Protein AF-A0AAC9UMF0-F1 (afdb_monomer_lite)

Sequence (83 aa):
MVIRKAYKFRLKTTPDINAKMAQYAGNCRFLWNKALAINLFKLQNKQKICYYQELDFFSKLWKKSEEYGFLTLSPAQTIQQTG

pLDDT: mean 91.2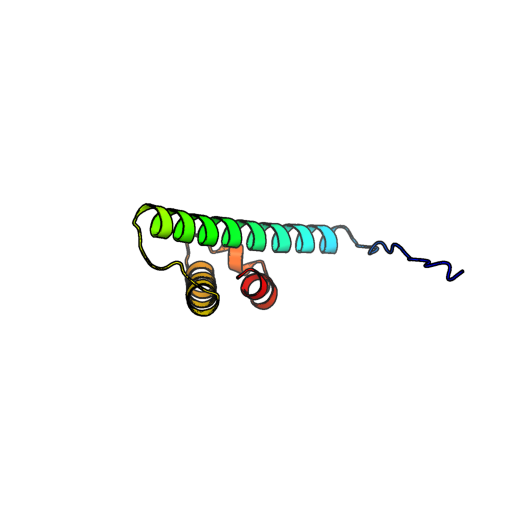4, std 7.36, range [55.22, 98.25]

Organism: NCBI:txid28109

Structure (mmCIF, N/CA/C/O backbone):
data_AF-A0AAC9UMF0-F1
#
_entry.id   AF-A0AAC9UMF0-F1
#
loop_
_atom_site.group_PDB
_atom_site.id
_atom_site.type_symbol
_atom_site.label_atom_id
_atom_site.label_alt_id
_atom_site.label_comp_id
_atom_site.label_asym_id
_atom_site.label_entity_id
_atom_site.label_seq_id
_atom_site.pdbx_PDB_ins_code
_atom_site.Cartn_x
_atom_site.Cartn_y
_atom_site.Cartn_z
_atom_site.occupancy
_atom_site.B_iso_or_equiv
_atom_site.auth_seq_id
_atom_site.auth_comp_id
_atom_site.auth_asym_id
_atom_site.auth_atom_id
_atom_site.pdbx_PDB_model_num
ATOM 1 N N . MET A 1 1 ? -25.692 -21.889 -28.847 1.00 71.06 1 MET A N 1
ATOM 2 C CA . MET A 1 1 ? -24.581 -22.086 -27.887 1.00 71.06 1 MET A CA 1
ATOM 3 C C . MET A 1 1 ? -23.583 -20.947 -28.063 1.00 71.06 1 MET A C 1
ATOM 5 O O . MET A 1 1 ? -23.000 -20.838 -29.131 1.00 71.06 1 MET A O 1
ATOM 9 N N . VAL A 1 2 ? -23.441 -20.053 -27.080 1.00 79.31 2 VAL A N 1
ATOM 10 C CA . VAL A 1 2 ? -22.511 -18.910 -27.168 1.00 79.31 2 VAL A CA 1
ATOM 11 C C . VAL A 1 2 ? -21.150 -19.342 -26.629 1.00 79.31 2 VAL A C 1
ATOM 13 O O . VAL A 1 2 ? -21.021 -19.631 -25.442 1.00 79.31 2 VAL A O 1
ATOM 16 N N . ILE A 1 3 ? -20.132 -19.390 -27.488 1.00 80.12 3 ILE A N 1
ATOM 17 C CA . ILE A 1 3 ? -18.755 -19.665 -27.064 1.00 80.12 3 ILE A CA 1
ATOM 18 C C . ILE A 1 3 ? -18.171 -18.368 -26.496 1.00 80.12 3 ILE A C 1
ATOM 20 O O . ILE A 1 3 ? -17.878 -17.434 -27.243 1.00 80.12 3 ILE A O 1
ATOM 24 N N . ARG A 1 4 ? -17.992 -18.300 -25.173 1.00 84.69 4 ARG A N 1
ATOM 25 C CA . ARG A 1 4 ? -17.294 -17.181 -24.525 1.00 84.69 4 ARG A CA 1
ATOM 26 C C . ARG A 1 4 ? -15.789 -17.368 -24.692 1.00 84.69 4 ARG A C 1
ATOM 28 O O . ARG A 1 4 ? -15.219 -18.312 -24.154 1.00 84.69 4 ARG A O 1
ATOM 35 N N . LYS A 1 5 ? -15.153 -16.468 -25.441 1.00 87.38 5 LYS A N 1
ATOM 36 C CA . LYS A 1 5 ? -13.692 -16.398 -25.581 1.00 87.38 5 LYS A CA 1
ATOM 37 C C . LYS A 1 5 ? -13.157 -15.262 -24.713 1.00 87.38 5 LYS A C 1
ATOM 39 O O . LYS A 1 5 ? -13.777 -14.205 -24.638 1.00 87.38 5 LYS A O 1
ATOM 44 N N . ALA A 1 6 ? -12.008 -15.480 -24.083 1.00 89.69 6 ALA A N 1
ATOM 45 C CA . ALA A 1 6 ? -11.278 -14.463 -23.335 1.00 89.69 6 ALA A CA 1
ATOM 46 C C . ALA A 1 6 ? -9.830 -14.406 -23.826 1.00 89.69 6 ALA A C 1
ATOM 48 O O . ALA A 1 6 ? -9.272 -15.414 -24.262 1.00 89.69 6 ALA A O 1
ATOM 49 N N . TYR A 1 7 ? -9.225 -13.225 -23.732 1.00 89.50 7 TYR A N 1
ATOM 50 C CA . TYR A 1 7 ? -7.833 -12.993 -24.097 1.00 89.50 7 TYR A CA 1
ATOM 51 C C . TYR A 1 7 ? -7.022 -12.684 -22.840 1.00 89.50 7 TYR A C 1
ATOM 53 O O . TYR A 1 7 ? -7.456 -11.908 -21.989 1.00 89.50 7 TYR A O 1
ATOM 61 N N . LYS A 1 8 ? -5.835 -13.287 -22.725 1.00 92.44 8 LYS A N 1
ATOM 62 C CA . LYS A 1 8 ? -4.876 -12.998 -21.655 1.00 92.44 8 LYS A CA 1
ATOM 63 C C . LYS A 1 8 ? -3.727 -12.183 -22.231 1.00 92.44 8 LYS A C 1
ATOM 65 O O . LYS A 1 8 ? -2.968 -12.682 -23.056 1.00 92.44 8 LYS A O 1
ATOM 70 N N . PHE A 1 9 ? -3.583 -10.951 -21.761 1.00 91.81 9 PHE A N 1
ATOM 71 C CA . PHE A 1 9 ? -2.490 -10.068 -22.153 1.00 91.81 9 PHE A CA 1
ATOM 72 C C . PHE A 1 9 ? -1.428 -10.009 -21.055 1.00 91.81 9 PHE A C 1
ATOM 74 O O . PHE A 1 9 ? -1.729 -10.127 -19.867 1.00 91.81 9 PHE A O 1
ATOM 81 N N . ARG A 1 10 ? -0.170 -9.826 -21.461 1.00 91.50 10 ARG A N 1
ATOM 82 C CA . ARG A 1 10 ? 0.952 -9.534 -20.565 1.00 91.50 10 ARG A CA 1
ATOM 83 C C . ARG A 1 10 ? 1.548 -8.195 -20.974 1.00 91.50 10 ARG A C 1
ATOM 85 O O . ARG A 1 10 ? 1.833 -7.989 -22.151 1.00 91.50 10 ARG A O 1
ATOM 92 N N . LEU A 1 11 ? 1.776 -7.322 -19.999 1.00 91.12 11 LEU A N 1
ATOM 93 C CA . LEU A 1 11 ? 2.533 -6.094 -20.217 1.00 91.12 11 LEU A CA 1
ATOM 94 C C . LEU A 1 11 ? 3.987 -6.448 -20.550 1.00 91.12 11 LEU A C 1
ATOM 96 O O . LEU A 1 11 ? 4.625 -7.209 -19.822 1.00 91.12 11 LEU A O 1
ATOM 100 N N . LYS A 1 12 ? 4.511 -5.904 -21.651 1.00 94.12 12 LYS A N 1
ATOM 101 C CA . LYS A 1 12 ? 5.951 -5.924 -21.927 1.00 94.12 12 LYS A CA 1
ATOM 102 C C . LYS A 1 12 ? 6.580 -4.726 -21.228 1.00 94.12 12 LYS A C 1
ATOM 104 O O . LYS A 1 12 ? 6.249 -3.588 -21.543 1.00 94.12 12 LYS A O 1
ATOM 109 N N . THR A 1 13 ? 7.459 -4.996 -20.276 1.00 94.69 13 THR A N 1
ATOM 110 C CA . THR A 1 13 ? 8.079 -3.991 -19.409 1.00 94.69 13 THR A CA 1
ATOM 111 C C . THR A 1 13 ? 9.600 -4.044 -19.526 1.00 94.69 13 THR A C 1
ATOM 113 O O . THR A 1 13 ? 10.176 -5.091 -19.825 1.00 94.69 13 THR A O 1
ATOM 116 N N . THR A 1 14 ? 10.258 -2.909 -19.288 1.00 97.62 14 THR A N 1
ATOM 117 C CA . THR A 1 14 ? 11.716 -2.834 -19.115 1.00 97.62 14 THR A CA 1
ATOM 118 C C . THR A 1 14 ? 12.091 -3.132 -17.655 1.00 97.62 14 THR A C 1
ATOM 120 O O . THR A 1 14 ? 11.216 -3.066 -16.781 1.00 97.62 14 THR A O 1
ATOM 123 N N . PRO A 1 15 ? 13.369 -3.432 -17.349 1.00 97.19 15 PRO A N 1
ATOM 124 C CA . PRO A 1 15 ? 13.831 -3.589 -15.968 1.00 97.19 15 PRO A CA 1
ATOM 125 C C . PRO A 1 15 ? 13.455 -2.405 -15.063 1.00 97.19 15 PRO A C 1
ATOM 127 O O . PRO A 1 15 ? 12.952 -2.622 -13.962 1.00 97.19 15 PRO A O 1
ATOM 130 N N . ASP A 1 16 ? 13.577 -1.167 -15.554 1.00 96.69 16 ASP A N 1
ATOM 131 C CA . ASP A 1 16 ? 13.218 0.042 -14.797 1.00 96.69 16 ASP A CA 1
ATOM 132 C C . ASP A 1 16 ? 11.725 0.114 -14.462 1.00 96.69 16 ASP A C 1
ATOM 134 O O . ASP A 1 16 ? 11.335 0.484 -13.352 1.00 96.69 16 ASP A O 1
ATOM 138 N N . ILE A 1 17 ? 10.865 -0.250 -15.419 1.00 95.25 17 ILE A N 1
ATOM 139 C CA . ILE A 1 17 ? 9.414 -0.278 -15.206 1.00 95.25 17 ILE A CA 1
ATOM 140 C C . ILE A 1 17 ? 9.057 -1.376 -14.202 1.00 95.25 17 ILE A C 1
ATOM 142 O O . ILE A 1 17 ? 8.239 -1.137 -13.316 1.00 95.25 17 ILE A O 1
ATOM 146 N N . ASN A 1 18 ? 9.691 -2.549 -14.290 1.00 95.75 18 ASN A N 1
ATOM 147 C CA . ASN A 1 18 ? 9.478 -3.633 -13.329 1.00 95.75 18 ASN A CA 1
ATOM 148 C C . ASN A 1 18 ? 9.877 -3.228 -11.909 1.00 95.75 18 ASN A C 1
ATOM 150 O O . ASN A 1 18 ? 9.114 -3.474 -10.977 1.00 95.75 18 ASN A O 1
ATOM 154 N N . ALA A 1 19 ? 11.023 -2.562 -11.746 1.00 95.38 19 ALA A N 1
ATOM 155 C CA . ALA A 1 19 ? 11.466 -2.058 -10.450 1.00 95.38 19 ALA A CA 1
ATOM 156 C C . ALA A 1 19 ? 10.461 -1.052 -9.863 1.00 95.38 19 ALA A C 1
ATOM 158 O O . ALA A 1 19 ? 10.062 -1.178 -8.705 1.00 95.38 19 ALA A O 1
ATOM 159 N N . LYS A 1 20 ? 9.968 -0.108 -10.678 1.00 94.56 20 LYS A N 1
ATOM 160 C CA . LYS A 1 20 ? 8.925 0.848 -10.261 1.00 94.56 20 LYS A CA 1
ATOM 161 C C . LYS A 1 20 ? 7.623 0.148 -9.876 1.00 94.56 20 LYS A C 1
ATOM 163 O O . LYS A 1 20 ? 7.074 0.430 -8.818 1.00 94.56 20 LYS A O 1
ATOM 168 N N . MET A 1 21 ? 7.146 -0.793 -10.691 1.00 93.56 21 MET A N 1
ATOM 169 C CA . MET A 1 21 ? 5.931 -1.560 -10.393 1.00 93.56 21 MET A CA 1
ATOM 170 C C . MET A 1 21 ? 6.061 -2.351 -9.087 1.00 93.56 21 MET A C 1
ATOM 172 O O . MET A 1 21 ? 5.133 -2.338 -8.278 1.00 93.56 21 MET A O 1
ATOM 176 N N . ALA A 1 22 ? 7.211 -2.988 -8.852 1.00 94.00 22 ALA A N 1
ATOM 177 C CA . ALA A 1 22 ? 7.490 -3.701 -7.610 1.00 94.00 22 ALA A CA 1
ATOM 178 C C . ALA A 1 22 ? 7.504 -2.752 -6.402 1.00 94.00 22 ALA A C 1
ATOM 180 O O . ALA A 1 22 ? 6.864 -3.048 -5.393 1.00 94.00 22 ALA A O 1
ATOM 181 N N . GLN A 1 23 ? 8.151 -1.586 -6.522 1.00 94.75 23 GLN A N 1
ATOM 182 C CA . GLN A 1 23 ? 8.145 -0.556 -5.479 1.00 94.75 23 GLN A CA 1
ATOM 183 C C . GLN A 1 23 ? 6.720 -0.088 -5.157 1.00 94.75 23 GLN A C 1
ATOM 185 O O . GLN A 1 23 ? 6.350 0.012 -3.987 1.00 94.75 23 GLN A O 1
ATOM 190 N N . TYR A 1 24 ? 5.906 0.176 -6.183 1.00 93.50 24 TYR A N 1
ATOM 191 C CA . TYR A 1 24 ? 4.535 0.655 -6.006 1.00 93.50 24 TYR A CA 1
ATOM 192 C C . TYR A 1 24 ? 3.674 -0.409 -5.327 1.00 93.50 24 TYR A C 1
ATOM 194 O O . TYR A 1 24 ? 3.005 -0.115 -4.336 1.00 93.50 24 TYR A O 1
ATOM 202 N N . ALA A 1 25 ? 3.741 -1.654 -5.802 1.00 93.00 25 ALA A N 1
ATOM 203 C CA . ALA A 1 25 ? 3.016 -2.773 -5.210 1.00 93.00 25 ALA A CA 1
ATOM 204 C C . ALA A 1 25 ? 3.446 -3.031 -3.757 1.00 93.00 25 ALA A C 1
ATOM 206 O O . ALA A 1 25 ? 2.591 -3.240 -2.896 1.00 93.00 25 ALA A O 1
ATOM 207 N N . GLY A 1 26 ? 4.749 -2.961 -3.470 1.00 94.75 26 GLY A N 1
ATOM 208 C CA . GLY A 1 26 ? 5.295 -3.103 -2.121 1.00 94.75 26 GLY A CA 1
ATOM 209 C C . GLY A 1 26 ? 4.778 -2.026 -1.167 1.00 94.75 26 GLY A C 1
ATOM 210 O O . GLY A 1 26 ? 4.275 -2.348 -0.091 1.00 94.75 26 GLY A O 1
ATOM 211 N N . ASN A 1 27 ? 4.809 -0.759 -1.588 1.00 94.62 27 ASN A N 1
ATOM 212 C CA . ASN A 1 27 ? 4.308 0.360 -0.787 1.00 94.62 27 ASN A CA 1
ATOM 213 C C . ASN A 1 27 ? 2.796 0.263 -0.533 1.00 94.62 27 ASN A C 1
ATOM 215 O O . ASN A 1 27 ? 2.349 0.492 0.593 1.00 94.62 27 ASN A O 1
ATOM 219 N N . CYS A 1 28 ? 2.011 -0.134 -1.541 1.00 92.44 28 CYS A N 1
ATOM 220 C CA . CYS A 1 28 ? 0.578 -0.385 -1.362 1.00 92.44 28 CYS A CA 1
ATOM 221 C C . CYS A 1 28 ? 0.355 -1.534 -0.367 1.00 92.44 28 CYS A C 1
ATOM 223 O O . CYS A 1 28 ? -0.387 -1.392 0.602 1.00 92.44 28 CYS A O 1
ATOM 225 N N . ARG A 1 29 ? 1.062 -2.660 -0.529 1.00 94.31 29 ARG A N 1
ATOM 226 C CA . ARG A 1 29 ? 0.938 -3.810 0.378 1.00 94.31 29 ARG A CA 1
ATOM 227 C C . ARG A 1 29 ? 1.287 -3.452 1.823 1.00 94.31 29 ARG A C 1
ATOM 229 O O . ARG A 1 29 ? 0.585 -3.886 2.736 1.00 94.31 29 ARG A O 1
ATOM 236 N N . PHE A 1 30 ? 2.335 -2.658 2.029 1.00 94.94 30 PHE A N 1
ATOM 237 C CA . PHE A 1 30 ? 2.729 -2.169 3.348 1.00 94.94 30 PHE A CA 1
ATOM 238 C C . PHE A 1 30 ? 1.605 -1.362 4.012 1.00 94.94 30 PHE A C 1
ATOM 240 O O . PHE A 1 30 ? 1.212 -1.660 5.142 1.00 94.94 30 PHE A O 1
ATOM 247 N N . LEU A 1 31 ? 1.042 -0.386 3.295 1.00 92.75 31 LEU A N 1
ATOM 248 C CA . LEU A 1 31 ? -0.039 0.454 3.810 1.00 92.75 31 LEU A CA 1
ATOM 249 C C . LEU A 1 31 ? -1.311 -0.335 4.101 1.00 92.75 31 LEU A C 1
ATOM 251 O O . LEU A 1 31 ? -1.924 -0.128 5.148 1.00 92.75 31 LEU A O 1
ATOM 255 N N . TRP A 1 32 ? -1.661 -1.283 3.230 1.00 92.62 32 TRP A N 1
ATOM 256 C CA . TRP A 1 32 ? -2.779 -2.189 3.473 1.00 92.62 32 TRP A CA 1
ATOM 257 C C . TRP A 1 32 ? -2.584 -2.985 4.765 1.00 92.62 32 TRP A C 1
ATO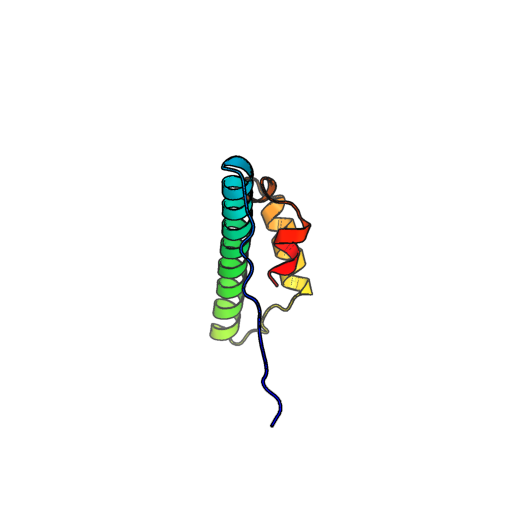M 259 O O . TRP A 1 32 ? -3.494 -3.063 5.584 1.00 92.62 32 TRP A O 1
ATOM 269 N N . ASN A 1 33 ? -1.389 -3.545 4.987 1.00 95.19 33 ASN A N 1
ATOM 270 C CA . ASN A 1 33 ? -1.100 -4.316 6.199 1.00 95.19 33 ASN A CA 1
ATOM 271 C C . ASN A 1 33 ? -1.221 -3.442 7.459 1.00 95.19 33 ASN A C 1
ATOM 273 O O . ASN A 1 33 ? -1.775 -3.885 8.464 1.00 95.19 33 ASN A O 1
ATOM 277 N N . LYS A 1 34 ? -0.754 -2.189 7.396 1.00 93.94 34 LYS A N 1
ATOM 278 C CA . LYS A 1 34 ? -0.917 -1.195 8.468 1.00 93.94 34 LYS A CA 1
ATOM 279 C C . LYS A 1 34 ? -2.390 -0.882 8.746 1.00 93.94 34 LYS A C 1
ATOM 281 O O . LYS A 1 34 ? -2.811 -0.910 9.901 1.00 93.94 34 LYS A O 1
ATOM 286 N N . ALA A 1 35 ? -3.173 -0.615 7.704 1.00 93.44 35 ALA A N 1
ATOM 287 C CA . ALA A 1 35 ? -4.607 -0.360 7.815 1.00 93.44 35 ALA A CA 1
ATOM 288 C C . ALA A 1 35 ? -5.359 -1.566 8.399 1.00 93.44 35 ALA A C 1
ATOM 290 O O . ALA A 1 35 ? -6.173 -1.412 9.313 1.00 93.44 35 ALA A O 1
ATOM 291 N N . LEU A 1 36 ? -5.035 -2.776 7.931 1.00 95.25 36 LEU A N 1
ATOM 292 C CA . LEU A 1 36 ? -5.587 -4.015 8.467 1.00 95.25 36 LEU A CA 1
ATOM 293 C C . LEU A 1 36 ? -5.258 -4.161 9.955 1.00 95.25 36 LEU A C 1
ATOM 295 O O . LEU A 1 3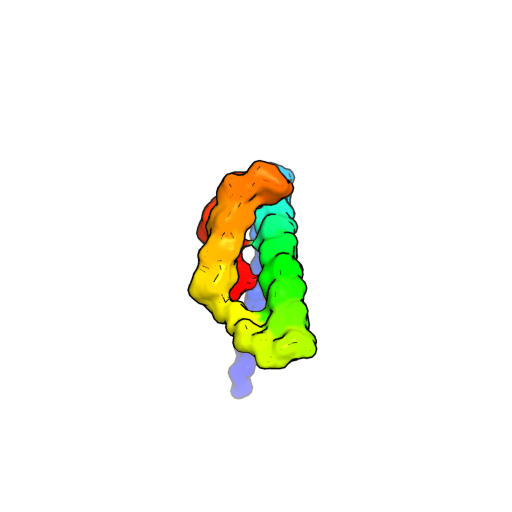6 ? -6.154 -4.465 10.735 1.00 95.25 36 LEU A O 1
ATOM 299 N N . ALA A 1 37 ? -4.007 -3.927 10.358 1.00 96.88 37 ALA A N 1
ATOM 300 C CA . ALA A 1 37 ? -3.599 -4.037 11.756 1.00 96.88 37 ALA A CA 1
ATOM 301 C C . ALA A 1 37 ? -4.402 -3.091 12.667 1.00 96.88 37 ALA A C 1
ATOM 303 O O . ALA A 1 37 ? -4.858 -3.509 13.731 1.00 96.88 37 ALA A O 1
ATOM 304 N N . ILE A 1 38 ? -4.654 -1.852 12.223 1.00 95.88 38 ILE A N 1
ATOM 305 C CA . ILE A 1 38 ? -5.516 -0.897 12.942 1.00 95.88 38 ILE A CA 1
ATOM 306 C C . ILE A 1 38 ? -6.938 -1.442 13.085 1.00 95.88 38 ILE A C 1
ATOM 308 O O . ILE A 1 38 ? -7.506 -1.408 14.176 1.00 95.88 38 ILE A O 1
ATOM 312 N N . ASN A 1 39 ? -7.519 -1.951 11.998 1.00 96.75 39 ASN A N 1
ATOM 313 C CA . ASN 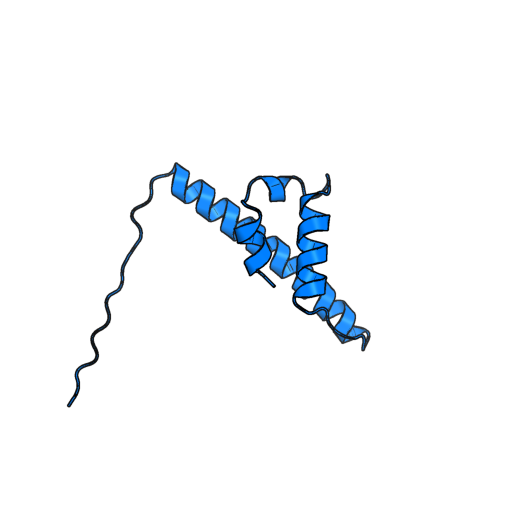A 1 39 ? -8.889 -2.457 12.018 1.00 96.75 39 ASN A CA 1
ATOM 314 C C . ASN A 1 39 ? -9.034 -3.732 12.849 1.00 96.75 39 ASN A C 1
ATOM 316 O O . ASN A 1 39 ? -10.016 -3.858 13.578 1.00 96.75 39 ASN A O 1
ATOM 320 N N . LEU A 1 40 ? -8.053 -4.636 12.807 1.00 98.19 40 LEU A N 1
ATOM 321 C CA . LEU A 1 40 ? -8.011 -5.813 13.675 1.00 98.19 40 LEU A CA 1
ATOM 322 C C . LEU A 1 40 ? -7.929 -5.408 15.149 1.00 98.19 40 LEU A C 1
ATOM 324 O O . LEU A 1 40 ? -8.706 -5.915 15.955 1.00 98.19 40 LEU A O 1
ATOM 328 N N . PHE A 1 41 ? -7.058 -4.454 15.490 1.00 98.06 41 PHE A N 1
ATOM 329 C CA . PHE A 1 41 ? -6.955 -3.923 16.849 1.00 98.06 41 PHE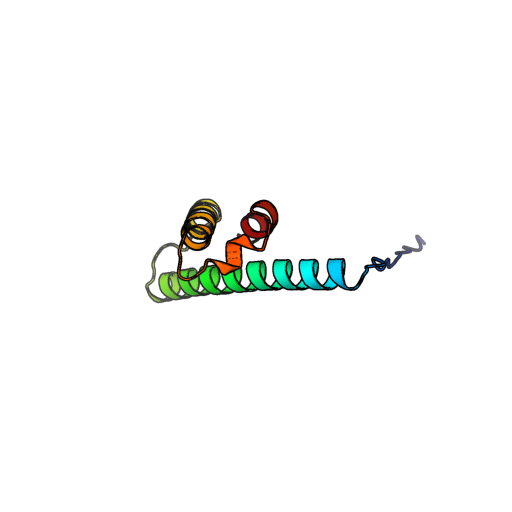 A CA 1
ATOM 330 C C . PHE A 1 41 ? -8.280 -3.302 17.316 1.00 98.06 41 PHE A C 1
ATOM 332 O O . PHE A 1 41 ? -8.783 -3.642 18.387 1.00 98.06 41 PHE A O 1
ATOM 339 N N . LYS A 1 42 ? -8.891 -2.432 16.502 1.00 97.56 42 LYS A N 1
ATOM 340 C CA . LYS A 1 42 ? -10.192 -1.818 16.810 1.00 97.56 42 LYS A CA 1
ATOM 341 C C . LYS A 1 42 ? -11.276 -2.877 17.009 1.00 97.56 42 LYS A C 1
ATOM 343 O O . LYS A 1 42 ? -12.011 -2.814 17.991 1.00 97.56 42 LYS A O 1
ATOM 348 N N . LEU A 1 43 ? -11.338 -3.873 16.126 1.00 97.88 43 LEU A N 1
ATOM 349 C CA . LEU A 1 43 ? -12.312 -4.959 16.197 1.00 97.88 43 LEU A CA 1
ATOM 350 C C . LEU A 1 43 ? -12.161 -5.777 17.487 1.00 97.88 43 LEU A C 1
ATOM 352 O O . LEU A 1 43 ? -13.152 -6.013 18.177 1.00 97.88 43 LEU A O 1
ATOM 356 N N . GLN A 1 44 ? -10.930 -6.149 17.851 1.00 98.25 44 GLN A N 1
ATOM 357 C CA . GLN A 1 44 ? -10.631 -6.856 19.104 1.00 98.25 44 GLN A CA 1
ATOM 358 C C . GLN A 1 44 ? -11.070 -6.055 20.337 1.00 98.25 44 GLN A C 1
ATOM 360 O O . GLN A 1 44 ? -11.568 -6.626 21.305 1.00 98.25 44 GLN A O 1
ATOM 365 N N . ASN A 1 45 ? -10.961 -4.728 20.271 1.00 98.19 45 ASN A N 1
ATOM 366 C CA . ASN A 1 45 ? -11.371 -3.811 21.333 1.00 98.19 45 ASN A CA 1
ATOM 367 C C . ASN A 1 45 ? -12.842 -3.359 21.228 1.00 98.19 45 ASN A C 1
ATOM 369 O O . ASN A 1 45 ? -13.247 -2.434 21.931 1.00 98.19 45 ASN A O 1
ATOM 373 N N . LYS A 1 46 ? -13.657 -3.986 20.363 1.00 97.69 46 LYS A N 1
ATOM 374 C CA . LYS A 1 46 ? -15.075 -3.638 20.121 1.00 97.69 46 LYS A CA 1
ATOM 375 C C . LYS A 1 46 ? -15.293 -2.169 19.719 1.00 97.69 46 LYS A C 1
ATOM 377 O O . LYS A 1 46 ? -16.347 -1.588 19.974 1.00 97.69 46 LYS A O 1
ATOM 382 N N . GLN A 1 47 ? -14.299 -1.567 19.075 1.00 97.88 47 GLN A N 1
ATOM 383 C CA . GLN A 1 47 ? -14.351 -0.216 18.528 1.00 97.88 47 GLN A CA 1
ATOM 384 C C . GLN A 1 47 ? -14.806 -0.241 17.065 1.00 97.88 47 GLN A C 1
ATOM 386 O O . GLN A 1 47 ? -14.637 -1.230 16.351 1.00 97.88 47 GLN A O 1
ATOM 391 N N . LYS A 1 48 ? -15.352 0.883 16.589 1.00 96.44 48 LYS A N 1
ATOM 392 C CA . LYS A 1 48 ? -15.701 1.049 15.172 1.00 96.44 48 LYS A CA 1
ATOM 393 C C . LYS A 1 48 ? -14.441 0.992 14.305 1.00 96.44 48 LYS A C 1
ATOM 395 O O . LYS A 1 48 ? -13.494 1.745 14.553 1.00 96.44 48 LYS A O 1
ATOM 400 N N . ILE A 1 49 ? -14.457 0.134 13.284 1.00 96.56 49 ILE A N 1
ATOM 401 C CA . ILE A 1 49 ? -13.389 0.032 12.282 1.00 96.56 49 ILE A CA 1
ATOM 402 C C . ILE A 1 49 ? -13.246 1.338 11.495 1.00 96.56 49 ILE A C 1
ATOM 404 O O . ILE A 1 49 ? -14.207 2.092 11.353 1.00 96.56 49 ILE A O 1
ATOM 408 N N . CYS A 1 50 ? -12.037 1.591 11.007 1.00 94.44 50 CYS A N 1
ATOM 409 C CA . CYS A 1 50 ? -11.760 2.660 10.064 1.00 94.44 50 CYS A CA 1
ATOM 410 C C . CYS A 1 50 ? -12.300 2.306 8.677 1.00 94.44 50 CYS A C 1
ATOM 412 O O . CYS A 1 50 ? -12.060 1.197 8.183 1.00 94.44 50 CYS A O 1
ATOM 414 N N . TYR A 1 51 ? -12.937 3.279 8.032 1.00 91.00 51 TYR A N 1
ATOM 415 C CA . TYR A 1 51 ? -13.323 3.213 6.619 1.00 91.00 51 TYR A CA 1
ATOM 416 C C . TYR A 1 51 ? -12.372 4.044 5.741 1.00 91.00 51 TYR A C 1
ATOM 418 O O . TYR A 1 51 ? -11.417 4.647 6.233 1.00 91.00 51 TYR A O 1
ATOM 426 N N . TYR A 1 52 ? -12.643 4.093 4.432 1.00 89.56 52 TYR A N 1
ATOM 427 C CA . TYR A 1 52 ? -11.797 4.744 3.425 1.00 89.56 52 TYR A CA 1
ATOM 428 C C . TYR A 1 52 ? -11.303 6.142 3.826 1.00 89.56 52 TYR A C 1
ATOM 430 O O . TYR A 1 52 ? -10.116 6.423 3.721 1.00 89.56 52 TYR A O 1
ATOM 438 N N . GLN A 1 53 ? -12.186 7.015 4.322 1.00 90.25 53 GLN A N 1
ATOM 439 C CA . GLN A 1 53 ? -11.828 8.402 4.651 1.00 90.25 53 GLN A CA 1
ATOM 440 C C . GLN A 1 53 ? -10.763 8.491 5.756 1.00 90.25 53 GLN A C 1
ATOM 442 O O . GLN A 1 53 ? -9.820 9.275 5.651 1.00 90.25 53 GLN A O 1
ATOM 447 N N . GLU A 1 54 ? -10.888 7.665 6.798 1.00 92.19 54 GLU A N 1
ATOM 448 C CA . GLU A 1 54 ? -9.910 7.592 7.888 1.00 92.19 54 GLU A CA 1
ATOM 449 C C . GLU A 1 54 ? -8.591 6.984 7.392 1.00 92.19 54 GLU A C 1
ATOM 451 O O . GLU A 1 54 ? -7.511 7.478 7.717 1.00 92.19 54 GLU A O 1
ATOM 456 N N . LEU A 1 55 ? -8.662 5.933 6.570 1.00 91.56 55 LEU A N 1
ATOM 457 C CA . LEU A 1 55 ? -7.476 5.265 6.032 1.00 91.56 55 LEU A CA 1
ATOM 458 C C . LEU A 1 55 ? -6.716 6.131 5.012 1.00 91.56 55 LEU A C 1
ATOM 460 O O . LEU A 1 55 ? -5.485 6.153 5.044 1.00 91.56 55 LEU A O 1
ATOM 464 N N . ASP A 1 56 ? -7.407 6.901 4.166 1.00 90.81 56 ASP A N 1
ATOM 465 C CA . ASP A 1 56 ? -6.795 7.879 3.253 1.00 90.81 56 ASP A CA 1
ATOM 466 C C . ASP A 1 56 ? -6.074 8.981 4.043 1.00 90.81 56 ASP A C 1
ATOM 468 O O . ASP A 1 56 ? -4.937 9.331 3.707 1.00 90.81 56 ASP A O 1
ATOM 472 N N . PHE A 1 57 ? -6.665 9.464 5.143 1.00 91.38 57 PHE A N 1
ATOM 473 C CA . PHE A 1 57 ? -5.987 10.390 6.053 1.00 91.38 57 PHE A CA 1
ATOM 474 C C . PHE A 1 57 ? -4.684 9.791 6.605 1.00 91.38 57 PHE A C 1
ATOM 476 O O . PHE A 1 57 ? -3.624 10.416 6.483 1.00 91.38 57 PHE A O 1
ATOM 483 N N . PHE A 1 58 ? -4.727 8.565 7.141 1.00 91.44 58 PHE A N 1
ATOM 484 C CA . PHE A 1 58 ? -3.527 7.892 7.647 1.00 91.44 58 PHE A CA 1
ATOM 485 C C . PHE A 1 58 ? -2.479 7.661 6.553 1.00 91.44 58 PHE A C 1
ATOM 487 O O . PHE A 1 58 ? -1.292 7.865 6.800 1.00 91.44 58 PHE A O 1
ATOM 494 N N . SER A 1 59 ? -2.894 7.314 5.332 1.00 90.38 59 SER A N 1
ATOM 495 C CA . SER A 1 59 ? -1.974 7.107 4.207 1.00 90.38 59 SER A CA 1
ATOM 496 C C . SER A 1 59 ? -1.148 8.362 3.896 1.00 90.38 59 SER A C 1
ATOM 498 O O . SER A 1 59 ? 0.066 8.279 3.695 1.00 90.38 59 SER A O 1
ATOM 500 N N . LYS A 1 60 ? -1.780 9.543 3.935 1.00 90.88 60 LYS A N 1
ATOM 501 C CA . LYS A 1 60 ? -1.115 10.837 3.734 1.00 90.88 60 LYS A CA 1
ATOM 502 C C . LYS A 1 60 ? -0.216 11.186 4.910 1.00 90.88 60 LYS A C 1
ATOM 504 O O . LYS A 1 60 ? 0.873 11.713 4.693 1.00 90.88 60 LYS A O 1
ATOM 509 N N . LEU A 1 61 ? -0.664 10.898 6.133 1.00 92.44 61 LEU A N 1
ATOM 510 C CA . LEU A 1 61 ? 0.115 11.128 7.345 1.00 92.44 61 LEU A CA 1
ATOM 511 C C . LEU A 1 61 ? 1.405 10.300 7.338 1.00 92.44 61 LEU A C 1
ATOM 513 O O . LEU A 1 61 ? 2.484 10.857 7.506 1.00 92.44 61 LEU A O 1
ATOM 517 N N . TRP A 1 62 ? 1.311 8.997 7.072 1.00 92.19 62 TRP A N 1
ATOM 518 C CA . TRP A 1 62 ? 2.476 8.116 6.988 1.00 92.19 62 TRP A CA 1
ATOM 519 C C . TRP A 1 62 ? 3.391 8.482 5.833 1.00 92.19 62 TRP A C 1
ATOM 521 O O . TRP A 1 62 ? 4.599 8.504 5.999 1.00 92.19 62 TRP A O 1
ATOM 531 N N . LYS A 1 63 ? 2.845 8.857 4.676 1.00 91.19 63 LYS A N 1
ATOM 532 C CA . LYS A 1 63 ? 3.680 9.304 3.558 1.00 91.19 63 LYS A CA 1
ATOM 533 C C . LYS A 1 63 ? 4.500 10.562 3.877 1.00 91.19 63 LYS A C 1
ATOM 535 O O . LYS A 1 63 ? 5.549 10.765 3.275 1.00 91.19 63 LYS A O 1
ATOM 540 N N . LYS A 1 64 ? 4.011 11.412 4.784 1.00 92.00 64 LYS A N 1
ATOM 541 C CA . LYS A 1 64 ? 4.712 12.613 5.255 1.00 92.00 64 LYS A CA 1
ATOM 542 C C . LYS A 1 64 ? 5.672 12.340 6.417 1.00 92.00 64 LYS A C 1
ATOM 544 O O . LYS A 1 64 ? 6.412 13.252 6.772 1.00 92.00 64 LYS A O 1
ATOM 549 N N . SER A 1 65 ? 5.640 11.157 7.034 1.00 93.50 65 SER A N 1
ATOM 550 C CA . SER A 1 65 ? 6.516 10.857 8.165 1.00 93.50 65 SER A CA 1
ATOM 551 C C . SER A 1 65 ? 7.926 10.514 7.695 1.00 93.50 65 SER A C 1
ATOM 553 O O . SER A 1 65 ? 8.122 9.922 6.635 1.00 93.50 65 SER A O 1
ATOM 555 N N . GLU A 1 66 ? 8.914 10.861 8.517 1.00 92.75 66 GLU A N 1
ATOM 556 C CA . GLU A 1 66 ? 10.308 10.481 8.284 1.00 92.75 66 GLU A CA 1
ATOM 557 C C . GLU A 1 66 ? 10.478 8.953 8.339 1.00 92.75 66 GLU A C 1
ATOM 559 O O . GLU A 1 66 ? 11.092 8.359 7.456 1.00 92.75 66 GLU A O 1
ATOM 564 N N . GLU A 1 67 ? 9.821 8.304 9.309 1.00 94.81 67 GLU A N 1
ATOM 565 C CA . GLU A 1 67 ? 9.837 6.846 9.508 1.00 94.81 67 GLU A CA 1
ATOM 566 C C . GLU A 1 67 ? 9.415 6.064 8.252 1.00 94.81 67 GLU A C 1
ATOM 568 O O . GLU A 1 67 ? 9.993 5.024 7.937 1.00 94.81 67 GLU A O 1
ATOM 573 N N . TYR A 1 68 ? 8.424 6.567 7.506 1.00 94.19 68 TYR A N 1
ATOM 574 C CA . TYR A 1 68 ? 7.921 5.924 6.290 1.00 94.19 68 TYR A CA 1
ATOM 575 C C . TYR A 1 68 ? 8.249 6.734 5.034 1.00 94.19 68 TYR A C 1
ATOM 577 O O . TYR A 1 68 ? 7.513 6.687 4.044 1.00 94.19 68 TYR A O 1
ATOM 585 N N . GLY A 1 69 ? 9.396 7.423 5.033 1.00 91.75 69 GLY A N 1
ATOM 586 C CA . GLY A 1 69 ? 9.860 8.234 3.906 1.00 91.75 69 GLY A CA 1
ATOM 587 C C . GLY A 1 69 ? 9.951 7.464 2.582 1.00 91.75 69 GLY A C 1
ATOM 588 O O . GLY A 1 69 ? 9.733 8.039 1.516 1.00 91.75 69 GLY A O 1
ATOM 589 N N . PHE A 1 70 ? 10.148 6.140 2.615 1.00 93.06 70 PHE A N 1
ATOM 590 C CA . PHE A 1 70 ? 10.134 5.283 1.420 1.00 93.06 70 PHE A CA 1
ATOM 591 C C . PHE A 1 70 ? 8.780 5.273 0.678 1.00 93.06 70 PHE A C 1
ATOM 593 O O . PHE A 1 70 ? 8.721 4.946 -0.510 1.00 93.06 70 PHE A O 1
ATOM 600 N N . LEU A 1 71 ? 7.679 5.669 1.329 1.00 93.62 71 LEU A N 1
ATOM 601 C CA . LEU A 1 71 ? 6.369 5.825 0.686 1.00 93.62 71 LEU A CA 1
ATOM 602 C C . LEU A 1 71 ? 6.349 6.974 -0.335 1.00 93.62 71 LEU A C 1
ATOM 604 O O . LEU A 1 71 ? 5.500 6.989 -1.232 1.00 93.62 71 LEU A O 1
ATOM 608 N N . THR A 1 72 ? 7.291 7.917 -0.245 1.00 93.00 72 THR A N 1
ATOM 609 C CA . THR A 1 72 ? 7.464 8.999 -1.231 1.00 93.00 72 THR A CA 1
ATOM 610 C C . THR A 1 72 ? 7.976 8.497 -2.582 1.00 93.00 72 THR A C 1
ATOM 612 O O . THR A 1 72 ? 7.703 9.131 -3.598 1.00 93.00 72 THR A O 1
ATOM 615 N N . LEU A 1 73 ? 8.600 7.311 -2.623 1.00 92.81 73 LEU A N 1
ATOM 616 C CA . LEU A 1 73 ? 9.081 6.672 -3.856 1.00 92.81 73 LEU A CA 1
ATOM 617 C C . LEU A 1 73 ? 7.942 6.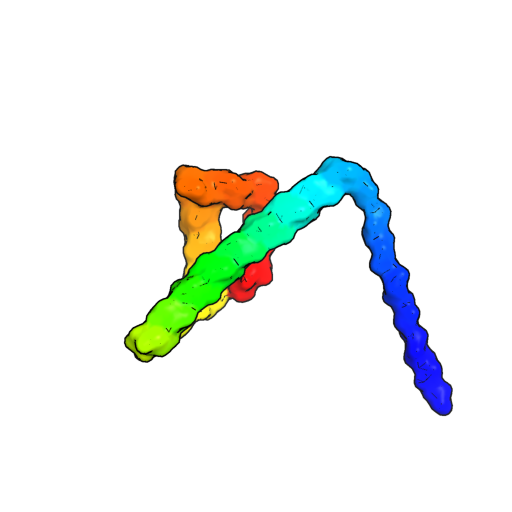224 -4.786 1.00 92.81 73 LEU A C 1
ATOM 619 O O . LEU A 1 73 ? 8.175 5.904 -5.951 1.00 92.81 73 LEU A O 1
ATOM 623 N N . SER A 1 74 ? 6.706 6.163 -4.281 1.00 91.94 74 SER A N 1
ATOM 624 C CA . SER A 1 74 ? 5.511 5.859 -5.074 1.00 91.94 74 SER A CA 1
ATOM 625 C C . SER A 1 74 ? 4.649 7.103 -5.284 1.00 91.94 74 SER A C 1
ATOM 627 O O . SER A 1 74 ? 4.561 7.942 -4.380 1.00 91.94 74 SER A O 1
ATOM 629 N N . PRO A 1 75 ? 3.945 7.229 -6.423 1.00 89.69 75 PRO A N 1
ATOM 630 C CA . PRO A 1 75 ? 2.931 8.263 -6.612 1.00 89.69 75 PRO A CA 1
ATOM 631 C C . PRO A 1 75 ? 1.879 8.250 -5.492 1.00 89.69 75 PRO A C 1
ATOM 633 O O . PRO A 1 75 ? 1.631 7.232 -4.850 1.00 89.69 75 PRO A O 1
ATOM 636 N N . ALA A 1 76 ? 1.259 9.395 -5.198 1.00 84.50 76 ALA A N 1
ATOM 637 C CA . ALA A 1 76 ? 0.212 9.446 -4.170 1.00 84.50 76 ALA A CA 1
ATOM 638 C C . ALA A 1 76 ? -1.020 8.632 -4.591 1.00 84.50 76 ALA A C 1
ATOM 640 O O . ALA A 1 76 ? -1.580 7.899 -3.785 1.00 84.50 76 ALA A O 1
ATOM 641 N N . GLN A 1 77 ? -1.363 8.686 -5.876 1.00 83.56 77 GLN A N 1
ATOM 642 C CA . GLN A 1 77 ? -2.538 8.041 -6.449 1.00 83.56 77 GLN A CA 1
ATOM 643 C C . GLN A 1 77 ? -2.517 6.519 -6.266 1.00 83.56 77 GLN A C 1
ATOM 645 O O . GLN A 1 77 ? -3.556 5.933 -5.987 1.00 83.56 77 GLN A O 1
ATOM 650 N N . THR A 1 78 ? -1.345 5.877 -6.370 1.00 84.25 78 THR A N 1
ATOM 651 C CA . THR A 1 78 ? -1.233 4.419 -6.184 1.00 84.25 78 THR A CA 1
ATOM 652 C C . THR A 1 78 ? -1.536 4.022 -4.743 1.00 84.25 78 THR A C 1
ATOM 654 O O . THR A 1 78 ? -2.181 3.016 -4.489 1.00 84.25 78 THR A O 1
ATOM 657 N N . ILE A 1 79 ? -1.106 4.850 -3.794 1.00 79.12 79 ILE A N 1
ATOM 658 C CA . ILE A 1 79 ? -1.291 4.623 -2.363 1.00 79.12 79 ILE A CA 1
ATOM 659 C C . ILE A 1 79 ? -2.762 4.806 -1.957 1.00 79.12 79 ILE A C 1
ATOM 661 O O . ILE A 1 79 ? -3.299 3.985 -1.214 1.00 79.12 79 ILE A O 1
ATOM 665 N N . GLN A 1 80 ? -3.428 5.837 -2.479 1.00 78.06 80 GLN A N 1
ATOM 666 C CA . GLN A 1 80 ? -4.810 6.173 -2.115 1.00 78.06 80 GLN A CA 1
ATOM 667 C C . GLN A 1 80 ? -5.836 5.116 -2.543 1.00 78.06 80 GLN A C 1
ATOM 669 O O . GLN A 1 80 ? -6.887 5.007 -1.928 1.00 78.06 80 GLN A O 1
ATOM 674 N N . GLN A 1 81 ? -5.525 4.292 -3.547 1.00 70.94 81 GLN A N 1
ATOM 675 C CA . GLN A 1 81 ? -6.401 3.207 -4.012 1.00 70.94 81 GLN A CA 1
ATOM 676 C C . GLN A 1 81 ? -6.422 1.974 -3.093 1.00 70.94 81 GLN A C 1
ATOM 678 O O . GLN A 1 81 ? -7.088 0.992 -3.404 1.00 70.94 81 GLN A O 1
ATOM 683 N N . THR A 1 82 ? -5.664 1.984 -1.995 1.00 65.12 82 THR A N 1
ATOM 684 C CA . THR A 1 82 ? -5.455 0.788 -1.166 1.00 65.12 82 THR A CA 1
ATOM 685 C C . THR A 1 82 ? -6.500 0.618 -0.046 1.00 65.12 82 THR A C 1
ATOM 687 O O . THR A 1 82 ? -6.510 -0.421 0.618 1.00 65.12 82 THR A O 1
ATOM 690 N N . GLY A 1 83 ? -7.352 1.624 0.184 1.00 55.22 83 GLY A N 1
ATOM 691 C CA . GLY A 1 83 ? -8.367 1.656 1.249 1.00 55.22 83 GLY A CA 1
ATOM 692 C C . GLY A 1 83 ? -9.790 1.429 0.769 1.00 55.22 83 GLY A C 1
ATOM 693 O O . GLY A 1 83 ? -10.054 1.660 -0.430 1.00 55.22 83 GLY A O 1
#

InterPro domains:
  IPR021027 Transposase, putative, helix-turn-helix domain [PF12323] (1-39)

Radius of gyration: 17.37 Å; chains: 1; bounding box: 38×35×49 Å

Foldseek 3Di:
DDDDDDDDDDDDDDPVVVVLVVLLVVLLVVLLVVLVVQQVVCVVVVHDRDDLVVSLVVLVVLCPDPVNVSNVSHDSVSNSVSD

Secondary structure (DSSP, 8-state):
--------------HHHHHHHHHHHHHHHHHHHHHHHHHHHHHHTTPPPP-HHHHHHHHHHHHTSSTTGGGGGS-HHHHHTT-

=== Feature glossary ===
Feature key, reading from the visual/contextual features back to the raw sequence:

Rendered structure images. Six rendered views show the 3D structure from the faces of a cube — i.e. along ±x, ±y, ±z. Rendering representation is drawn randomly per protein from cartoon (secondary-structure ribbons), sticks (backbone bonds), or molecular surface; coloring is either N→C rainbow (blue at the N-terminus through red at the C-terminus) or one color per chain.

Contact-map, Ramachandran, and PAE plots. The contact map is a binary N×N matrix image: pixel (i, j) is dark where Cα_i and Cα_j are within 8 Å and |i−j|>4. Because the |i−j|>4 filter removes local helical contacts, off-diagonal stripes parallel to the main diagonal indicate parallel β-sheets; stripes perpendicular to it indicate antiparallel β-sheets. The Ramachandran plot scatters every residue's (φ, ψ) pair against the sterically allowed regions. The PAE heatmap renders the predicted-aligned-error matrix.

InterPro / GO / CATH / organism. Database cross-references. InterPro integrates a dozen domain/family signature databases into unified entries with residue-range hits. GO terms attach function/process/location labels with evidence codes. CATH codes position the fold in a four-level structural taxonomy. Organism is the NCBI-taxonomy species name.

Nearest PDB structures. The Foldseek neighbor list gives the closest experimentally determined structures in the PDB, ranked by structural alignment. TM-score near 1 means near-identical fold; near 0.3 means only rough topology match. This is how one finds what a novel AlphaFold prediction most resembles in the solved-structure universe.

Predicted aligned error. PAE(i, j) answers: if I align the predicted and true structures on residue i, how far off (in Å) do I expect residue j to be? A block-diagonal PAE matrix with low values on the blocks and high values off-diagonal is the signature of a multi-domain protein with confidently predicted domains but uncertain inter-domain orientation.

Solvent-accessible surface area. Accessible surface area quantifies burial. A residue with SASA near zero is packed into the hydrophobic core; one with SASA >100 Å² sits on the surface. Computed here via the Shrake–Rupley numerical algorithm with a 1.4 Å probe.

B-factor. B-factor (Debye–Waller factor) reflects atomic displacement in the crystal lattice. It is an experimental observable (units Å²), not a prediction; low values mean the atom is pinned down, high values mean it moves or is heterogeneous across the crystal.

pLDDT. For AlphaFold models, the B-factor field carries pLDDT — the model's own estimate of local accuracy on a 0–100 scale. Regions with pLDDT<50 should be treated as essentially unmodeled; they often correspond to intrinsically disordered segments.

Backbone torsions (φ/ψ). φ (phi) and ψ (psi) are the two rotatable backbone dihedrals per residue: φ is the C(i-1)–N–Cα–C torsion, ψ is the N–Cα–C–N(i+1) torsion, both in degrees on (−180°, 180°]. α-helical residues cluster near (−60°, −45°); β-strand residues near (−120°, +130°). A Ramachandran plot is simply a scatter of (φ, ψ) for every residue.

Radius of gyration, Cα contacts, bounding box. Radius of gyration (Rg) is the root-mean-square distance of Cα atoms from their centroid — a single number for overall size and compactness. A globular domain of N residues has Rg ≈ 2.2·N^0.38 Å; an extended or disordered chain has a much larger Rg. The Cα contact count is the number of residue pairs whose Cα atoms are within 8 Å and are more than four positions apart in sequence — a standard proxy for tertiary packing density. The bounding box is the smallest axis-aligned box enclosing all Cα atoms.

Secondary structure (3-state, P-SEA). Three-state secondary structure (P-SEA) collapses the eight DSSP classes into helix (a), strand (b), and coil (c). P-SEA assigns these from Cα geometry alone — distances and angles — without requiring backbone oxygens, so it works on any Cα trace.

Secondary structure (8-state, DSSP). DSSP 8-state secondary structure assigns each residue one of H (α-helix), G (3₁₀-helix), I (π-helix), E (extended β-strand), B (isolated β-bridge), T (hydrogen-bonded turn), S (bend), or '-' (coil). The assignment is computed from backbone hydrogen-bond geometry via the Kabsch–Sander algorithm.

Foldseek 3Di. A 3Di character summarizes, for each residue, the relative orientation of the Cα frame of its nearest spatial neighbor. Because it encodes fold topology rather than chemistry, 3Di alignments detect remote structural similarity that sequence alignment misses.

mmCIF coordinates. The mmCIF block holds the 3D Cartesian coordinates of each backbone atom (N, Cα, C, O) in ångströms. mmCIF is the PDB's canonical archive format — a tagged-loop text representation of the atomic model.

Sequence. Sequence gives the chain of amino acids in standard one-letter code (A=alanine, C=cysteine, …, Y=tyrosine), read N→C. It is the only feature that is directly encoded by the gene; all structural features are derived from the folded form of this sequence.